Protein AF-A0A662Q650-F1 (afdb_monomer)

Solvent-accessible surface area (backbone atoms only — not comparable to full-atom values): 6170 Å² total; per-residue (Å²): 134,90,80,39,65,49,80,76,41,80,38,82,45,68,69,60,38,51,57,49,52,50,52,41,37,77,73,62,33,40,30,41,25,35,35,59,47,68,80,42,57,79,42,40,70,57,54,37,50,55,23,53,79,61,60,25,49,63,41,46,36,43,80,44,76,46,95,34,62,72,50,38,59,49,53,56,60,80,45,64,88,73,46,81,37,32,34,38,46,46,92,44,70,67,36,40,61,48,48,78,69,36,93,77,47,76,44,78,86

Radius of gyration: 14.93 Å; Cα contacts (8 Å, |Δi|>4): 173; chains: 1; bounding box: 35×28×40 Å

Foldseek 3Di:
DDAAEAQEDEDEDLVRLLVVLLVCVVVPHQEYEYEYDPVCLVVVVVSQVSNVVSRYGYWYEDEDEAPADVRVVVVLVVCVPSGPAYEYEDPDDRRVVNLVPDPSHDYYD

Mean predicted aligned error: 2.76 Å

pLDDT: mean 96.19, std 3.82, range [63.81, 98.44]

Structure (mmCIF, N/CA/C/O backbo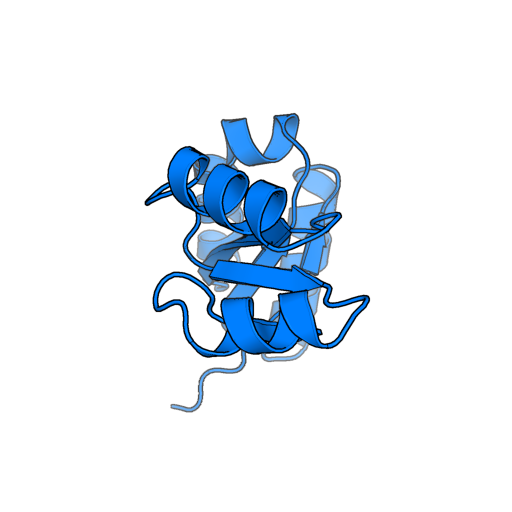ne):
data_AF-A0A662Q650-F1
#
_entry.id   AF-A0A662Q650-F1
#
loop_
_atom_site.group_PDB
_atom_site.id
_atom_site.type_symbol
_atom_site.label_atom_id
_atom_site.label_alt_id
_atom_site.label_comp_id
_atom_site.label_asym_id
_atom_site.label_entity_id
_atom_site.label_seq_id
_atom_site.pdbx_PDB_ins_code
_atom_site.Cartn_x
_atom_site.Cartn_y
_atom_site.Cartn_z
_atom_site.occupancy
_atom_site.B_iso_or_equiv
_atom_site.auth_seq_id
_atom_site.auth_comp_id
_atom_site.auth_asym_id
_atom_site.auth_atom_id
_atom_site.pdbx_PDB_model_num
ATOM 1 N N . MET A 1 1 ? -15.701 -16.253 8.391 1.00 63.81 1 MET A N 1
ATOM 2 C CA . MET A 1 1 ? -16.237 -14.887 8.190 1.00 63.81 1 MET A CA 1
ATOM 3 C C . MET A 1 1 ? -15.528 -14.282 6.986 1.00 63.81 1 MET A C 1
ATOM 5 O O . MET A 1 1 ? -14.327 -14.493 6.868 1.00 63.81 1 MET A O 1
ATOM 9 N N . ARG A 1 2 ? -16.242 -13.632 6.059 1.00 84.44 2 ARG A N 1
ATOM 10 C CA . ARG A 1 2 ? -15.610 -12.972 4.901 1.00 84.44 2 ARG A CA 1
ATOM 11 C C . ARG A 1 2 ? -14.927 -11.687 5.375 1.00 84.44 2 ARG A C 1
ATOM 13 O O . ARG A 1 2 ? -15.509 -10.971 6.183 1.00 84.44 2 ARG A O 1
ATOM 20 N N . ALA A 1 3 ? -13.712 -11.431 4.903 1.00 91.25 3 ALA A N 1
ATOM 21 C CA . ALA A 1 3 ? -12.992 -10.188 5.152 1.00 91.25 3 ALA A CA 1
ATOM 22 C C . ALA A 1 3 ? -13.118 -9.295 3.913 1.00 91.25 3 ALA A C 1
ATOM 24 O O . ALA A 1 3 ? -12.845 -9.754 2.804 1.00 91.25 3 ALA A O 1
ATOM 25 N N . PHE A 1 4 ? -13.537 -8.046 4.104 1.00 96.94 4 PHE A N 1
ATOM 26 C CA . PHE A 1 4 ? -13.611 -7.048 3.040 1.00 96.94 4 PHE A CA 1
ATOM 27 C C . PHE A 1 4 ? -12.445 -6.078 3.198 1.00 96.94 4 PHE A C 1
ATOM 29 O O . PHE A 1 4 ? -12.211 -5.550 4.288 1.00 96.94 4 PHE A O 1
ATOM 36 N N . THR A 1 5 ? -11.700 -5.869 2.117 1.00 97.31 5 THR A N 1
ATOM 37 C CA . THR A 1 5 ? -10.488 -5.050 2.110 1.00 97.31 5 THR A CA 1
ATOM 38 C C . THR A 1 5 ? -10.630 -3.962 1.065 1.00 97.31 5 THR A C 1
ATOM 40 O O . THR A 1 5 ? -10.817 -4.280 -0.109 1.00 97.31 5 THR A O 1
ATOM 43 N N . ASP A 1 6 ? -10.503 -2.702 1.474 1.00 97.38 6 ASP A N 1
ATOM 44 C CA . ASP A 1 6 ? -10.231 -1.637 0.515 1.00 97.38 6 ASP A CA 1
ATOM 45 C C . ASP A 1 6 ? -8.743 -1.704 0.158 1.00 97.38 6 ASP A C 1
ATOM 47 O O . ASP A 1 6 ? -7.868 -1.594 1.024 1.00 97.38 6 ASP A O 1
ATOM 51 N N . PHE A 1 7 ? -8.455 -1.984 -1.111 1.00 96.69 7 PHE A N 1
ATOM 52 C CA . PHE A 1 7 ? -7.102 -2.274 -1.571 1.00 96.69 7 PHE A CA 1
ATOM 53 C C . PHE A 1 7 ? -6.313 -1.020 -1.974 1.00 96.69 7 PHE A C 1
ATOM 55 O O . PHE A 1 7 ? -5.135 -1.128 -2.352 1.00 96.69 7 PHE A O 1
ATOM 62 N N . TRP A 1 8 ? -6.925 0.168 -1.916 1.00 97.19 8 TRP A N 1
ATOM 63 C CA . TRP A 1 8 ? -6.215 1.404 -2.209 1.00 97.19 8 TRP A CA 1
ATOM 64 C C . TRP A 1 8 ? -6.851 2.645 -1.574 1.00 97.19 8 TRP A C 1
ATOM 66 O O . TRP A 1 8 ? -7.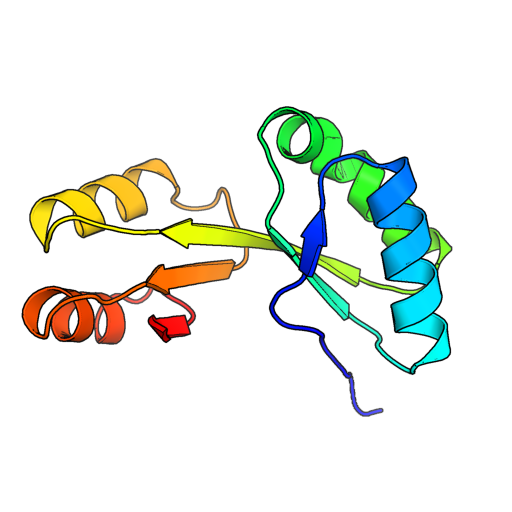653 3.349 -2.182 1.00 97.19 8 TRP A O 1
ATOM 76 N N . VAL A 1 9 ? -6.382 2.978 -0.374 1.00 97.75 9 VAL A N 1
ATOM 77 C CA . VAL A 1 9 ? -6.792 4.170 0.371 1.00 97.75 9 VAL A CA 1
ATOM 78 C C . VAL A 1 9 ? -5.625 5.146 0.449 1.00 97.75 9 VAL A C 1
ATOM 80 O O . VAL A 1 9 ? -4.544 4.792 0.915 1.00 97.75 9 VAL A O 1
ATOM 83 N N . LYS A 1 10 ? -5.839 6.387 0.008 1.00 97.44 10 LYS A N 1
ATOM 84 C CA . LYS A 1 10 ? -4.841 7.461 0.095 1.00 97.44 10 LYS A CA 1
ATOM 85 C C . LYS A 1 10 ? -5.082 8.313 1.332 1.00 97.44 10 LYS A C 1
ATOM 87 O O . LYS A 1 10 ? -6.191 8.814 1.518 1.00 97.44 10 LYS A O 1
ATOM 92 N N . VAL A 1 11 ? -4.043 8.522 2.134 1.00 96.75 11 VAL A N 1
ATOM 93 C CA . VAL A 1 11 ? -4.106 9.350 3.349 1.00 96.75 11 VAL A CA 1
ATOM 94 C C . VAL A 1 11 ? -3.028 10.430 3.335 1.00 96.75 11 VAL A C 1
ATOM 96 O O . VAL A 1 11 ? -1.915 10.206 2.855 1.00 96.75 11 VAL A O 1
ATOM 99 N N . ARG A 1 12 ? -3.364 11.617 3.846 1.00 94.81 12 ARG A N 1
ATOM 100 C CA . ARG A 1 12 ? -2.451 12.772 3.913 1.00 94.81 12 ARG A CA 1
ATOM 101 C C . ARG A 1 12 ? -1.878 12.986 5.310 1.00 94.81 12 ARG A C 1
ATOM 103 O O . ARG A 1 12 ? -0.711 13.339 5.437 1.00 94.81 12 ARG A O 1
ATOM 110 N N . ASP A 1 13 ? -2.688 12.732 6.328 1.00 96.56 13 ASP A N 1
ATOM 111 C CA . ASP A 1 13 ? -2.375 12.902 7.744 1.00 96.56 13 ASP A CA 1
ATOM 112 C C . ASP A 1 13 ? -3.183 11.891 8.583 1.00 96.56 13 ASP A C 1
ATOM 114 O O . ASP A 1 13 ? -4.039 11.172 8.055 1.00 96.56 13 ASP A O 1
ATOM 118 N N . LEU A 1 14 ? -2.868 11.787 9.878 1.00 97.19 14 LEU A N 1
ATOM 119 C CA . LEU A 1 14 ? -3.489 10.803 10.772 1.00 97.19 14 LEU A CA 1
ATOM 120 C C . LEU A 1 14 ? -4.949 11.127 11.107 1.00 97.19 14 LEU A C 1
ATOM 122 O O . LEU A 1 14 ? -5.736 10.195 11.273 1.00 97.19 14 LEU A O 1
ATOM 126 N N . ASP A 1 15 ? -5.322 12.407 11.154 1.00 96.81 15 ASP A N 1
ATOM 127 C CA . ASP A 1 15 ? -6.696 12.824 11.449 1.00 96.81 15 ASP A CA 1
ATOM 128 C C . ASP A 1 15 ? -7.620 12.410 10.299 1.00 96.81 15 ASP A C 1
ATOM 130 O O . ASP A 1 15 ? -8.619 11.716 10.497 1.00 96.81 15 ASP A O 1
ATOM 134 N N . GLN A 1 16 ? -7.216 12.716 9.062 1.00 97.25 16 GLN A N 1
ATOM 135 C CA . GLN A 1 16 ? -7.904 12.256 7.864 1.00 97.25 16 GLN A CA 1
ATOM 136 C C . GLN A 1 16 ? -7.951 10.726 7.799 1.00 97.25 16 GLN A C 1
ATOM 138 O O . GLN A 1 16 ? -8.977 10.156 7.418 1.00 97.25 16 GLN A O 1
ATOM 143 N N . ALA A 1 17 ? -6.846 10.049 8.122 1.00 97.44 17 ALA A N 1
ATOM 144 C CA . ALA A 1 17 ? -6.805 8.594 8.097 1.00 97.44 17 ALA A CA 1
ATOM 145 C C . ALA A 1 17 ? -7.817 7.995 9.085 1.00 97.44 17 ALA A C 1
ATOM 147 O O . ALA A 1 17 ? -8.570 7.101 8.704 1.00 97.44 17 ALA A O 1
ATOM 148 N N . SER A 1 18 ? -7.895 8.534 10.303 1.00 98.19 18 SER A N 1
ATOM 149 C CA . SER A 1 18 ? -8.871 8.144 11.324 1.00 98.19 18 SER A CA 1
ATOM 150 C C . SER A 1 18 ? -10.315 8.286 10.826 1.00 98.19 18 SER A C 1
ATOM 152 O O . SER A 1 18 ? -11.105 7.346 10.935 1.00 98.19 18 SER A O 1
ATOM 154 N N . ASP A 1 19 ? -10.652 9.414 10.195 1.00 98.31 19 ASP A N 1
ATOM 155 C CA . ASP A 1 19 ? -11.992 9.647 9.642 1.00 98.31 19 ASP A CA 1
ATOM 156 C C . ASP A 1 19 ? -12.351 8.669 8.513 1.00 98.31 19 ASP A C 1
ATOM 158 O O . ASP A 1 19 ? -13.494 8.209 8.411 1.00 98.31 19 ASP A O 1
ATOM 162 N N . ILE A 1 20 ? -11.392 8.360 7.633 1.00 98.31 20 ILE A N 1
ATOM 163 C CA . ILE A 1 20 ? -11.595 7.416 6.528 1.00 98.31 20 ILE A CA 1
ATOM 164 C C . ILE A 1 20 ? -11.773 5.994 7.064 1.00 98.31 20 ILE A C 1
ATOM 166 O O . ILE A 1 20 ? -12.693 5.297 6.637 1.00 98.31 20 ILE A O 1
ATOM 170 N N . LEU A 1 21 ? -10.926 5.565 8.001 1.00 98.44 21 LEU A N 1
ATOM 171 C CA . LEU A 1 21 ? -10.992 4.231 8.597 1.00 98.44 21 LEU A CA 1
ATOM 172 C C . LEU A 1 21 ? -12.332 4.013 9.314 1.00 98.44 21 LEU A C 1
ATOM 174 O O . LEU A 1 21 ? -12.982 2.987 9.104 1.00 98.44 21 LEU A O 1
ATOM 178 N N . LYS A 1 22 ? -12.833 5.017 10.038 1.00 98.31 22 LYS A N 1
ATOM 179 C CA . LYS A 1 22 ? -14.157 4.952 10.662 1.00 98.31 22 LYS A CA 1
ATOM 180 C C . LYS A 1 22 ? -15.270 4.731 9.631 1.00 98.31 22 LYS A C 1
ATOM 182 O O . LYS A 1 22 ? -16.102 3.842 9.806 1.00 98.31 22 LYS A O 1
ATOM 187 N N . LYS A 1 23 ? -15.248 5.469 8.517 1.00 98.44 23 LYS A N 1
ATOM 188 C CA . LYS A 1 23 ? -16.222 5.301 7.420 1.00 98.44 23 LYS A CA 1
ATOM 189 C C . LYS A 1 23 ? -16.117 3.931 6.757 1.00 98.44 23 LYS A C 1
ATOM 191 O O . LYS A 1 23 ? -17.133 3.296 6.495 1.00 98.44 23 LYS A O 1
ATOM 196 N N . LEU A 1 24 ? -14.903 3.438 6.512 1.00 98.19 24 LEU A N 1
ATOM 197 C CA . LEU A 1 24 ? -14.695 2.087 5.982 1.00 98.19 24 LEU A CA 1
ATOM 198 C C . LEU A 1 24 ? -15.304 1.032 6.911 1.00 98.19 24 LEU A C 1
ATOM 200 O O . LEU A 1 24 ? -15.912 0.068 6.441 1.00 98.19 24 LEU A O 1
ATOM 204 N N . ARG A 1 25 ? -15.205 1.232 8.228 1.00 97.81 25 ARG A N 1
ATOM 205 C CA . ARG A 1 25 ? -15.764 0.302 9.207 1.00 97.81 25 ARG A CA 1
ATOM 206 C C . ARG A 1 25 ? -17.287 0.292 9.151 1.00 97.81 25 ARG A C 1
ATOM 208 O O . ARG A 1 25 ? -17.880 -0.785 9.137 1.00 97.81 25 ARG A O 1
ATOM 215 N N . GLU A 1 26 ? -17.901 1.470 9.075 1.00 97.88 26 GLU A N 1
ATOM 216 C CA . GLU A 1 26 ? -19.351 1.643 8.911 1.00 97.88 26 GLU A CA 1
ATOM 217 C C . GLU A 1 26 ? -19.867 0.984 7.617 1.00 97.88 26 GLU A C 1
ATOM 219 O O . GLU A 1 26 ? -20.957 0.415 7.607 1.00 97.88 26 GLU A O 1
ATOM 224 N N . LEU A 1 27 ? -19.056 0.974 6.554 1.00 97.50 27 LEU A N 1
ATOM 225 C CA . LEU A 1 27 ? -19.349 0.295 5.284 1.00 97.50 27 LEU A CA 1
ATOM 226 C C . LEU A 1 27 ? -19.108 -1.228 5.310 1.00 97.50 27 LEU A C 1
ATOM 228 O O . LEU A 1 27 ? -19.389 -1.912 4.326 1.00 97.50 27 LEU A O 1
ATOM 232 N N . GLY A 1 28 ? -18.602 -1.779 6.416 1.00 96.88 28 GLY A N 1
ATOM 233 C CA . GLY A 1 28 ? -18.388 -3.218 6.592 1.00 96.88 28 GLY A CA 1
ATOM 234 C C . GLY A 1 28 ? -17.009 -3.730 6.171 1.00 96.88 28 GLY A C 1
ATOM 235 O O . GLY A 1 28 ? -16.800 -4.947 6.129 1.00 96.88 28 GLY A O 1
ATOM 236 N N . PHE A 1 29 ? -16.049 -2.843 5.895 1.00 98.12 29 PHE A N 1
ATOM 237 C CA . PHE A 1 29 ? -14.664 -3.249 5.674 1.00 98.12 29 PHE A CA 1
ATOM 238 C C . PHE A 1 29 ? -13.999 -3.695 6.983 1.00 98.12 29 PHE A C 1
ATOM 240 O O . PHE A 1 29 ? -14.300 -3.222 8.083 1.00 98.12 29 PHE A O 1
ATOM 247 N N . SER A 1 30 ? -13.078 -4.646 6.854 1.00 97.50 30 SER A N 1
ATOM 248 C CA . SER A 1 30 ? -12.245 -5.155 7.947 1.00 97.50 30 SER A CA 1
ATOM 249 C C . SER A 1 30 ? -10.769 -4.803 7.777 1.00 97.50 30 SER A C 1
ATOM 251 O O . SER A 1 30 ? -10.002 -4.921 8.731 1.00 97.50 30 SER A O 1
ATOM 253 N N . ASN A 1 31 ? -10.359 -4.403 6.570 1.00 98.12 31 ASN A N 1
ATOM 254 C CA . ASN A 1 31 ? -8.976 -4.069 6.256 1.00 98.12 31 ASN A CA 1
ATOM 255 C C . ASN A 1 31 ? -8.891 -2.876 5.295 1.00 98.12 31 ASN A C 1
ATOM 257 O O . ASN A 1 31 ? -9.769 -2.697 4.448 1.00 98.12 31 ASN A O 1
ATOM 261 N N . ALA A 1 32 ? -7.790 -2.132 5.374 1.00 98.38 32 ALA A N 1
ATOM 262 C CA . ALA A 1 32 ? -7.464 -1.049 4.455 1.00 98.38 32 ALA A CA 1
ATOM 263 C C . ALA A 1 32 ? -5.981 -1.088 4.062 1.00 98.38 32 ALA A C 1
ATOM 265 O O . ALA A 1 32 ? -5.093 -1.254 4.900 1.00 98.38 32 ALA A O 1
ATOM 266 N N . VAL A 1 33 ? -5.703 -0.930 2.773 1.00 98.31 33 VAL A N 1
ATOM 267 C CA . VAL A 1 33 ? -4.347 -0.874 2.224 1.00 98.31 33 VAL A CA 1
ATOM 268 C C . VAL A 1 33 ? -4.011 0.584 1.925 1.00 98.31 33 VAL A C 1
ATOM 270 O O . VAL A 1 33 ? -4.629 1.213 1.066 1.00 98.31 33 VAL A O 1
ATOM 273 N N . ILE A 1 34 ? -3.045 1.123 2.662 1.00 98.31 34 ILE A N 1
ATOM 274 C CA . ILE A 1 34 ? -2.800 2.557 2.789 1.00 98.31 34 ILE A CA 1
ATOM 275 C C . ILE A 1 34 ? -1.608 2.987 1.933 1.00 98.31 34 ILE A C 1
ATOM 277 O O . ILE A 1 34 ? -0.481 2.553 2.170 1.00 98.31 34 ILE A O 1
ATOM 281 N N . GLU A 1 35 ? -1.839 3.900 0.995 1.00 97.75 35 GLU A N 1
ATOM 282 C CA . GLU A 1 35 ? -0.793 4.732 0.397 1.00 97.75 35 GLU A CA 1
ATOM 283 C C . GLU A 1 35 ? -0.718 6.053 1.174 1.00 97.75 35 GLU A C 1
ATOM 285 O O . GLU A 1 35 ? -1.715 6.771 1.293 1.00 97.75 35 GLU A O 1
ATOM 290 N N . ALA A 1 36 ? 0.459 6.376 1.705 1.00 95.94 36 ALA A N 1
ATOM 291 C CA . ALA A 1 36 ? 0.670 7.569 2.515 1.00 95.94 36 ALA A CA 1
ATOM 292 C C . ALA A 1 36 ? 1.983 8.273 2.155 1.00 95.94 36 ALA A C 1
ATOM 294 O O . ALA A 1 36 ? 2.919 7.642 1.663 1.00 95.94 36 ALA A O 1
ATOM 295 N N . GLY A 1 37 ? 2.052 9.579 2.425 1.00 91.88 37 GLY A N 1
ATOM 296 C CA . GLY A 1 37 ? 3.297 10.348 2.337 1.00 91.88 37 GLY A CA 1
ATOM 297 C C . GLY A 1 37 ? 4.272 10.036 3.481 1.00 91.88 37 GLY A C 1
ATOM 298 O O . GLY A 1 37 ? 3.895 9.412 4.474 1.00 91.88 37 GLY A O 1
ATOM 299 N N . GLU A 1 38 ? 5.520 10.507 3.361 1.00 88.94 38 GLU A N 1
ATOM 300 C CA . GLU A 1 38 ? 6.615 10.197 4.301 1.00 88.94 38 GLU A CA 1
ATOM 301 C C . GLU A 1 38 ? 6.258 10.470 5.769 1.00 88.94 38 GLU A C 1
ATOM 303 O O . GLU A 1 38 ? 6.428 9.584 6.600 1.00 88.94 38 GLU A O 1
ATOM 308 N N . GLY A 1 39 ? 5.653 11.620 6.088 1.00 91.88 39 GLY A N 1
ATOM 309 C CA . GLY A 1 39 ? 5.311 11.963 7.477 1.00 91.88 39 GLY A CA 1
ATOM 310 C C . GLY A 1 39 ? 4.321 10.999 8.151 1.00 91.88 39 GLY A C 1
ATOM 311 O O . GLY A 1 39 ? 4.383 10.786 9.360 1.00 91.88 39 GLY A O 1
ATOM 312 N N . VAL A 1 40 ? 3.424 10.372 7.382 1.00 95.12 40 VAL A N 1
ATOM 313 C CA . VAL A 1 40 ? 2.514 9.336 7.903 1.00 95.12 40 VAL A CA 1
ATOM 314 C C . VAL A 1 40 ? 3.200 7.970 7.923 1.00 95.12 40 VAL A C 1
ATOM 316 O O . VAL A 1 40 ? 2.969 7.189 8.842 1.00 95.12 40 VAL A O 1
ATOM 319 N N . LEU A 1 41 ? 4.067 7.674 6.948 1.00 94.94 41 LEU A N 1
ATOM 320 C CA . LEU A 1 41 ? 4.842 6.429 6.919 1.00 94.94 41 LEU A CA 1
ATOM 321 C C . LEU A 1 41 ? 5.811 6.315 8.104 1.00 94.94 41 LEU A C 1
ATOM 323 O O . LEU A 1 41 ? 5.961 5.227 8.656 1.00 94.94 41 LEU A O 1
ATOM 327 N N . GLU A 1 42 ? 6.426 7.418 8.530 1.00 95.62 42 GLU A N 1
ATOM 328 C CA . GLU A 1 42 ? 7.268 7.464 9.735 1.00 95.62 42 GLU A CA 1
ATOM 329 C C . GLU A 1 42 ? 6.476 7.151 11.011 1.00 95.62 42 GLU A C 1
ATOM 331 O O . GLU A 1 42 ? 7.007 6.570 11.956 1.00 95.62 42 GLU A O 1
ATOM 336 N N . ARG A 1 43 ? 5.181 7.485 11.018 1.00 96.56 43 ARG A N 1
ATOM 337 C CA . ARG A 1 43 ? 4.246 7.256 12.127 1.00 96.56 43 ARG A CA 1
ATOM 338 C C . ARG A 1 43 ? 3.293 6.091 11.858 1.00 96.56 43 ARG A C 1
ATOM 340 O O . ARG A 1 43 ? 2.211 6.025 12.437 1.00 96.56 43 ARG A O 1
ATOM 347 N N . PHE A 1 44 ? 3.664 5.150 10.988 1.00 96.88 44 PHE A N 1
ATOM 348 C CA . PHE A 1 44 ? 2.726 4.115 10.547 1.00 96.88 44 PHE A CA 1
ATOM 349 C C . PHE A 1 44 ? 2.251 3.196 11.685 1.00 96.88 44 PHE A C 1
ATOM 351 O O . PHE A 1 44 ? 1.126 2.705 11.648 1.00 96.88 44 PHE A O 1
ATOM 358 N N . ASP A 1 45 ? 3.065 2.990 12.723 1.00 97.31 45 ASP A N 1
ATOM 359 C CA . ASP A 1 45 ? 2.652 2.217 13.902 1.00 97.31 45 ASP A CA 1
ATOM 360 C C . ASP A 1 45 ? 1.530 2.909 14.691 1.00 97.31 45 ASP A C 1
ATOM 362 O O . ASP A 1 45 ? 0.666 2.242 15.256 1.00 97.31 45 ASP A O 1
ATOM 366 N N . GLU A 1 46 ? 1.496 4.242 14.698 1.00 97.94 46 GLU A N 1
ATOM 367 C CA . GLU A 1 46 ? 0.394 5.009 15.281 1.00 97.94 46 GLU A CA 1
ATOM 368 C C . GLU A 1 46 ? -0.874 4.867 14.440 1.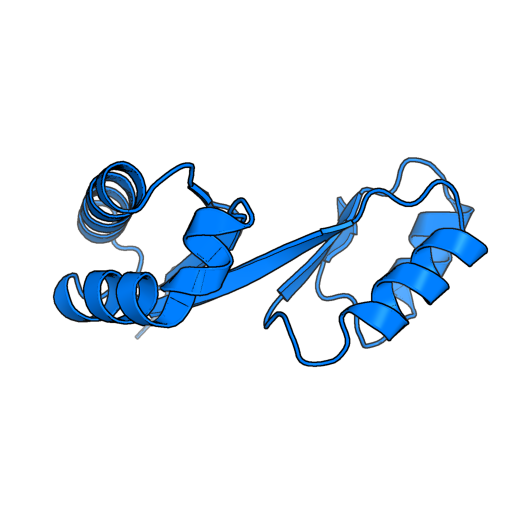00 97.94 46 GLU A C 1
ATOM 370 O O . GLU A 1 46 ? -1.935 4.558 14.977 1.00 97.94 46 GLU A O 1
ATOM 375 N N . LEU A 1 47 ? -0.750 4.972 13.112 1.00 98.06 47 LEU A N 1
ATOM 376 C CA . LEU A 1 47 ? -1.857 4.694 12.197 1.00 98.06 47 LEU A CA 1
ATOM 377 C C . LEU A 1 47 ? -2.405 3.269 12.377 1.00 98.06 47 LEU A C 1
ATOM 379 O O . LEU A 1 47 ? -3.614 3.050 12.304 1.00 98.06 47 LEU A O 1
ATOM 383 N N . ARG A 1 48 ? -1.527 2.295 12.638 1.00 98.06 48 ARG A N 1
ATOM 384 C CA . ARG A 1 48 ? -1.928 0.913 12.909 1.00 98.06 48 ARG A CA 1
ATOM 385 C C . ARG A 1 48 ? -2.764 0.794 14.176 1.00 98.06 48 ARG A C 1
ATOM 387 O O . ARG A 1 48 ? -3.802 0.141 14.124 1.00 98.06 48 ARG A O 1
ATOM 394 N N . ARG A 1 49 ? -2.370 1.469 15.259 1.00 98.44 49 ARG A N 1
ATOM 395 C CA . ARG A 1 49 ? -3.158 1.517 16.502 1.00 98.44 49 ARG A CA 1
ATOM 396 C C . ARG A 1 49 ? -4.525 2.162 16.283 1.00 98.44 49 ARG A C 1
ATOM 398 O O . ARG A 1 49 ? -5.522 1.576 16.686 1.00 98.44 49 ARG A O 1
ATOM 405 N N . ILE A 1 50 ? -4.582 3.288 15.564 1.00 98.19 50 ILE A N 1
ATOM 406 C CA . ILE A 1 50 ? -5.849 3.952 15.202 1.00 98.19 50 ILE A CA 1
ATOM 407 C C . ILE A 1 50 ? -6.770 2.982 14.450 1.00 98.19 50 ILE A C 1
ATOM 409 O O . ILE A 1 50 ? -7.950 2.860 14.773 1.00 98.19 50 ILE A O 1
ATOM 413 N N . GLY A 1 51 ? -6.233 2.259 13.464 1.00 98.06 51 GLY A N 1
ATOM 414 C CA . GLY A 1 51 ? -6.989 1.236 12.745 1.00 98.06 51 GLY A CA 1
ATOM 415 C C . GLY A 1 51 ? -7.511 0.138 13.670 1.00 98.06 51 GLY A C 1
ATOM 416 O O . GLY A 1 51 ? -8.700 -0.175 13.638 1.00 98.06 51 GLY A O 1
ATOM 417 N N . GLU A 1 52 ? -6.652 -0.428 14.519 1.00 97.88 52 GLU A N 1
ATOM 418 C CA . GLU A 1 52 ? -7.016 -1.497 15.454 1.00 97.88 52 GLU A CA 1
ATOM 419 C C . GLU A 1 52 ? -8.115 -1.067 16.436 1.00 97.88 52 GLU A C 1
ATOM 421 O O . GLU A 1 52 ? -9.084 -1.808 16.617 1.00 97.88 52 GLU A O 1
ATOM 426 N N . GLU A 1 53 ? -8.026 0.144 16.993 1.00 98.19 53 GLU A N 1
ATOM 427 C CA . GLU A 1 53 ? -9.047 0.741 17.867 1.00 98.19 53 GLU A CA 1
ATOM 428 C C . GLU A 1 53 ? -10.405 0.886 17.164 1.00 98.19 53 GLU A C 1
ATOM 430 O O . GLU A 1 53 ? -11.458 0.713 17.780 1.00 98.19 53 GLU A O 1
ATOM 435 N N . GLN A 1 54 ? -10.396 1.140 15.854 1.00 97.81 54 GLN A N 1
ATOM 436 C CA . GLN A 1 54 ? -11.598 1.242 15.023 1.00 97.81 54 GLN A CA 1
ATOM 437 C C . GLN A 1 54 ? -12.041 -0.100 14.415 1.00 97.81 54 GLN A C 1
ATOM 439 O O . GLN A 1 54 ? -13.050 -0.171 13.708 1.00 97.81 54 GLN A O 1
ATOM 444 N N . GLY A 1 55 ? -11.313 -1.187 14.680 1.00 97.31 55 GLY A N 1
ATOM 445 C CA . GLY A 1 55 ? -11.609 -2.513 14.143 1.00 97.31 55 GLY A CA 1
ATOM 446 C C . GLY A 1 55 ? -11.253 -2.697 12.662 1.00 97.31 55 GLY A C 1
ATOM 447 O O . GLY A 1 55 ? -11.871 -3.531 11.995 1.00 97.31 55 GLY A O 1
ATOM 448 N N . ILE A 1 56 ? -10.272 -1.947 12.148 1.00 98.00 56 ILE A N 1
ATOM 449 C CA . ILE A 1 56 ? -9.697 -2.096 10.803 1.00 98.00 56 ILE A CA 1
ATOM 450 C C . ILE A 1 56 ? -8.203 -2.408 10.872 1.00 98.00 56 ILE A C 1
ATOM 452 O O . ILE A 1 56 ? -7.409 -1.652 11.420 1.00 98.00 56 ILE A O 1
ATOM 456 N N . LYS A 1 57 ? -7.778 -3.482 10.205 1.00 98.19 57 LYS A N 1
ATOM 457 C CA . LYS A 1 57 ? -6.346 -3.747 10.004 1.00 98.19 57 LYS A CA 1
ATOM 458 C C . LYS A 1 57 ? -5.807 -2.923 8.842 1.00 98.19 57 LYS A C 1
ATOM 460 O O . LYS A 1 57 ? -6.383 -2.938 7.754 1.00 98.19 57 LYS A O 1
ATOM 465 N N . VAL A 1 58 ? -4.678 -2.256 9.049 1.00 98.19 58 VAL A N 1
ATOM 466 C CA . VAL A 1 58 ? -4.041 -1.419 8.023 1.00 98.19 58 VAL A CA 1
ATOM 467 C C . VAL A 1 58 ? -2.717 -2.009 7.540 1.00 98.19 58 VAL A C 1
ATOM 469 O O . VAL A 1 58 ? -1.944 -2.567 8.320 1.00 98.19 58 VAL A O 1
ATOM 472 N N . TYR A 1 59 ? -2.447 -1.858 6.245 1.00 98.06 59 TYR A N 1
ATOM 473 C CA . TYR A 1 59 ? -1.256 -2.382 5.565 1.00 98.06 59 TYR A CA 1
ATOM 474 C C . TYR A 1 59 ? -0.578 -1.272 4.759 1.00 98.06 59 TYR A C 1
ATOM 476 O O . TYR A 1 59 ? -1.284 -0.457 4.164 1.00 98.06 59 TYR A O 1
ATOM 484 N N . ARG A 1 60 ? 0.761 -1.218 4.702 1.00 97.69 60 ARG A N 1
ATOM 485 C CA . ARG A 1 60 ? 1.464 -0.207 3.895 1.00 97.69 60 ARG A CA 1
ATOM 486 C C . ARG A 1 60 ? 1.458 -0.612 2.432 1.00 97.69 60 ARG A C 1
ATOM 488 O O . ARG A 1 60 ? 1.830 -1.735 2.087 1.00 97.69 60 ARG A O 1
ATOM 495 N N . LYS A 1 61 ? 1.111 0.343 1.577 1.00 97.69 61 LYS A N 1
ATOM 496 C CA . LYS A 1 61 ? 1.155 0.241 0.123 1.00 97.69 61 LYS A CA 1
ATOM 497 C C . LYS A 1 61 ? 2.212 1.181 -0.427 1.00 97.69 61 LYS A C 1
ATOM 499 O O . LYS A 1 61 ? 2.225 2.364 -0.097 1.00 97.69 61 LYS A O 1
ATOM 504 N N . LEU A 1 62 ? 3.041 0.667 -1.324 1.00 97.56 62 LEU A N 1
ATOM 505 C CA . LEU A 1 62 ? 3.866 1.476 -2.208 1.00 97.56 62 LEU A CA 1
ATOM 506 C C . LEU A 1 62 ? 3.301 1.407 -3.622 1.00 97.56 62 LEU A C 1
ATOM 508 O O . LEU A 1 62 ? 3.112 0.318 -4.161 1.00 97.56 62 LEU A O 1
ATOM 512 N N . VAL A 1 63 ? 3.07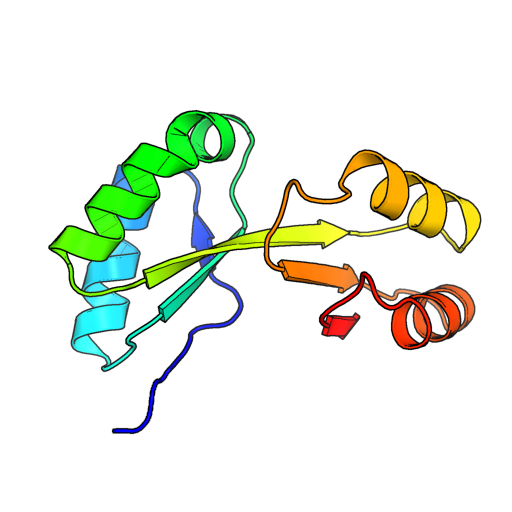8 2.564 -4.237 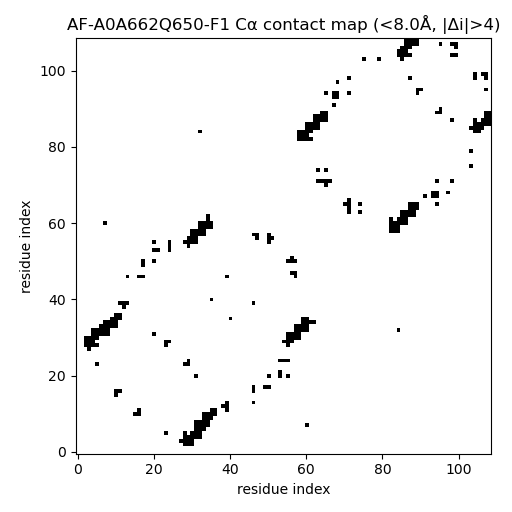1.00 97.38 63 VAL A N 1
ATOM 513 C CA . VAL A 1 63 ? 2.726 2.666 -5.654 1.00 97.38 63 VAL A CA 1
ATOM 514 C C . VAL A 1 63 ? 3.961 3.135 -6.416 1.00 97.38 63 VAL A C 1
ATOM 516 O O . VAL A 1 63 ? 4.469 4.231 -6.195 1.00 97.38 63 VAL A O 1
ATOM 519 N N . LEU A 1 64 ? 4.482 2.284 -7.296 1.00 97.19 64 LEU A N 1
ATOM 520 C CA . LEU A 1 64 ? 5.639 2.580 -8.132 1.00 97.19 64 LEU A CA 1
ATOM 521 C C . LEU A 1 64 ? 5.189 3.013 -9.520 1.00 97.19 64 LEU A C 1
ATOM 523 O O . LEU A 1 64 ? 4.408 2.320 -10.166 1.00 97.19 64 LEU A O 1
ATOM 527 N N . LYS A 1 65 ? 5.770 4.108 -10.010 1.00 96.75 65 LYS A N 1
ATOM 528 C CA . LYS A 1 65 ? 5.626 4.572 -11.390 1.00 96.75 65 LYS A CA 1
ATOM 529 C C . LYS A 1 65 ? 6.997 4.590 -12.080 1.00 96.75 65 LYS A C 1
ATOM 531 O O . LYS A 1 65 ? 7.673 5.614 -12.061 1.00 96.75 65 LYS A O 1
ATOM 536 N N . PRO A 1 66 ? 7.488 3.441 -12.572 1.00 96.06 66 PRO A N 1
ATOM 537 C CA . PRO A 1 66 ? 8.818 3.350 -13.157 1.00 96.06 66 PRO A CA 1
ATOM 538 C C . PRO A 1 66 ? 8.836 3.808 -14.622 1.00 96.06 66 PRO A C 1
ATOM 540 O O . PRO A 1 66 ? 8.005 3.383 -15.417 1.00 96.06 66 PRO A O 1
ATOM 543 N N . ASP A 1 67 ? 9.882 4.536 -15.017 1.00 93.56 67 ASP A N 1
ATOM 544 C CA . ASP A 1 67 ? 10.114 4.899 -16.431 1.00 93.56 67 ASP A CA 1
ATOM 545 C C . ASP A 1 67 ? 10.463 3.697 -17.340 1.00 93.56 67 ASP A C 1
ATOM 547 O O . ASP A 1 67 ? 10.565 3.827 -18.556 1.00 93.56 67 ASP A O 1
ATOM 551 N N . GLY A 1 68 ? 10.697 2.512 -16.763 1.00 93.50 68 GLY A N 1
ATOM 552 C CA . GLY A 1 68 ? 11.019 1.289 -17.493 1.00 93.50 68 GLY A CA 1
ATOM 553 C C . GLY A 1 68 ? 11.587 0.187 -16.598 1.00 93.50 68 GLY A C 1
ATOM 554 O O . GLY A 1 68 ? 11.633 0.286 -15.368 1.00 93.50 68 GLY A O 1
ATOM 555 N N . ARG A 1 69 ? 12.101 -0.884 -17.211 1.00 94.38 69 ARG A N 1
ATOM 556 C CA . ARG A 1 69 ? 12.604 -2.064 -16.486 1.00 94.38 69 ARG A CA 1
ATOM 557 C C . ARG A 1 69 ? 13.685 -1.741 -15.449 1.00 94.38 69 ARG A C 1
ATOM 559 O O . ARG A 1 69 ? 13.654 -2.260 -14.331 1.00 94.38 69 ARG A O 1
ATOM 566 N N . LYS A 1 70 ? 14.682 -0.926 -15.813 1.00 95.31 70 LYS A N 1
ATOM 567 C CA . LYS A 1 70 ? 15.824 -0.628 -14.926 1.00 95.31 70 LYS A CA 1
ATOM 568 C C . LYS A 1 70 ? 15.395 0.164 -13.687 1.00 95.31 70 LYS A C 1
ATOM 570 O O . LYS A 1 70 ? 15.900 -0.126 -12.600 1.00 95.31 70 LYS A O 1
ATOM 575 N N . SER A 1 71 ? 14.490 1.132 -13.839 1.00 96.44 71 SER A N 1
ATOM 576 C CA . SER A 1 71 ? 13.964 1.919 -12.718 1.00 96.44 71 SER A CA 1
ATOM 577 C C . SER A 1 71 ? 13.066 1.063 -11.826 1.00 96.44 71 SER A C 1
ATOM 579 O O . SER A 1 71 ? 13.276 1.065 -10.615 1.00 96.44 71 SER A O 1
ATOM 581 N N . LEU A 1 72 ? 12.197 0.216 -12.396 1.00 97.12 72 LEU A N 1
ATOM 582 C CA . LEU A 1 72 ? 11.380 -0.731 -11.627 1.00 97.12 72 LEU A CA 1
ATOM 583 C C . LEU A 1 72 ? 12.238 -1.639 -10.735 1.00 97.12 72 LEU A C 1
ATOM 585 O O . LEU A 1 72 ? 12.065 -1.671 -9.518 1.00 97.12 72 LEU A O 1
ATOM 589 N N . LEU A 1 73 ? 13.218 -2.341 -11.314 1.00 96.62 73 LEU A N 1
ATOM 590 C CA . LEU A 1 73 ? 14.067 -3.272 -10.559 1.00 96.62 73 LEU A CA 1
ATOM 591 C C . LEU A 1 73 ? 14.899 -2.572 -9.475 1.00 96.62 73 LEU A C 1
ATOM 593 O O . LEU A 1 73 ? 15.204 -3.179 -8.444 1.00 96.62 73 LEU A O 1
ATOM 597 N N . ARG A 1 74 ? 15.287 -1.309 -9.699 1.00 97.19 74 ARG A N 1
ATOM 598 C CA . ARG A 1 74 ? 15.951 -0.478 -8.688 1.00 97.19 74 ARG A CA 1
ATOM 599 C C . ARG A 1 74 ? 14.993 -0.180 -7.534 1.00 97.19 74 ARG A C 1
ATOM 601 O O . ARG A 1 74 ? 15.336 -0.497 -6.398 1.00 97.19 74 ARG A O 1
ATOM 608 N N . SER A 1 75 ? 13.796 0.326 -7.821 1.00 97.38 75 SER A N 1
ATOM 609 C CA . SER A 1 75 ? 12.790 0.660 -6.808 1.00 97.38 75 SER A CA 1
ATOM 610 C C . SER A 1 75 ? 12.353 -0.553 -5.984 1.00 97.38 75 SER A C 1
ATOM 612 O O . SER A 1 75 ? 12.269 -0.458 -4.760 1.00 97.38 75 SER A O 1
ATOM 614 N N . LEU A 1 76 ? 12.172 -1.720 -6.612 1.00 97.06 76 LEU A N 1
ATOM 615 C CA . LEU A 1 76 ? 11.835 -2.964 -5.907 1.00 97.06 76 LEU A CA 1
ATOM 616 C C . 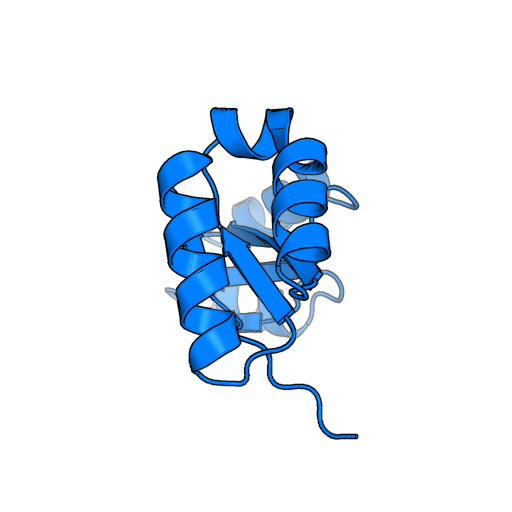LEU A 1 76 ? 12.951 -3.447 -4.970 1.00 97.06 76 LEU A C 1
ATOM 618 O O . LEU A 1 76 ? 12.677 -4.073 -3.949 1.00 97.06 76 LEU A O 1
ATOM 622 N N . ARG A 1 77 ? 14.227 -3.204 -5.302 1.00 95.94 77 ARG A N 1
ATOM 623 C CA . ARG A 1 77 ? 15.346 -3.548 -4.406 1.00 95.94 77 ARG A CA 1
ATOM 624 C C . ARG A 1 77 ? 15.400 -2.618 -3.200 1.00 95.94 77 ARG A C 1
ATOM 626 O O . ARG A 1 77 ? 15.529 -3.106 -2.083 1.00 95.94 77 ARG A O 1
ATOM 633 N N . SER A 1 78 ? 15.252 -1.313 -3.415 1.00 96.12 78 SER A N 1
ATOM 634 C CA . SER A 1 78 ? 15.341 -0.306 -2.348 1.00 96.12 78 SER A CA 1
ATOM 635 C C . SER A 1 78 ? 14.196 -0.367 -1.328 1.00 96.12 78 SER A C 1
ATOM 637 O O . SER A 1 78 ? 14.331 0.164 -0.223 1.00 96.12 78 SER A O 1
ATOM 639 N N . ASN A 1 79 ? 13.080 -1.010 -1.688 1.00 95.38 79 ASN A N 1
ATOM 640 C CA . ASN A 1 79 ? 11.875 -1.111 -0.861 1.00 95.38 79 ASN A CA 1
ATOM 641 C C . ASN A 1 79 ? 11.581 -2.529 -0.352 1.00 95.38 79 ASN A C 1
ATOM 643 O O . ASN A 1 79 ? 10.518 -2.775 0.217 1.00 95.38 79 ASN A O 1
ATOM 647 N N . ARG A 1 80 ? 12.523 -3.468 -0.522 1.00 90.06 80 ARG A N 1
ATOM 648 C CA . ARG A 1 80 ? 12.358 -4.853 -0.069 1.00 90.06 80 ARG A CA 1
ATOM 649 C C . ARG A 1 80 ? 12.080 -4.901 1.438 1.00 90.06 80 ARG A C 1
ATOM 651 O O . ARG A 1 80 ? 12.901 -4.445 2.226 1.00 90.06 80 ARG A O 1
ATOM 658 N N . GLY A 1 81 ? 10.939 -5.479 1.814 1.00 90.31 81 GLY A N 1
ATOM 659 C CA . GLY A 1 81 ? 10.534 -5.667 3.212 1.00 90.31 81 GLY A CA 1
ATOM 660 C C . GLY A 1 81 ? 10.049 -4.405 3.934 1.00 90.31 81 GLY A C 1
ATOM 661 O O . GLY A 1 81 ? 9.785 -4.478 5.129 1.00 90.31 81 GLY A O 1
ATOM 662 N N . LYS A 1 82 ? 9.931 -3.259 3.245 1.00 94.69 82 LYS A N 1
ATOM 663 C CA . LYS A 1 82 ? 9.435 -2.006 3.847 1.00 94.69 82 LYS A CA 1
ATOM 664 C C . LYS A 1 82 ? 7.918 -1.852 3.765 1.00 94.69 82 LYS A C 1
ATOM 666 O O . LYS A 1 82 ? 7.325 -1.200 4.617 1.00 94.69 82 LYS A O 1
ATOM 671 N N . PHE A 1 83 ? 7.316 -2.434 2.734 1.00 97.31 83 PHE A N 1
ATOM 672 C CA . PHE A 1 83 ? 5.890 -2.349 2.449 1.00 97.31 83 PHE A CA 1
ATOM 673 C C . PHE A 1 83 ? 5.306 -3.752 2.389 1.00 97.31 83 PHE A C 1
ATOM 675 O O . PHE A 1 83 ? 5.961 -4.669 1.889 1.00 97.31 83 PHE A O 1
ATOM 682 N N . GLU A 1 84 ? 4.091 -3.906 2.905 1.00 97.06 84 GLU A N 1
ATOM 683 C CA . GLU A 1 84 ? 3.337 -5.149 2.797 1.00 97.06 84 GLU A CA 1
ATOM 684 C C . GLU A 1 84 ? 2.771 -5.352 1.386 1.00 97.06 84 GLU A C 1
ATOM 686 O O . GLU A 1 84 ? 2.646 -6.495 0.968 1.00 97.06 84 GLU A O 1
ATOM 691 N N . ILE A 1 85 ? 2.447 -4.266 0.671 1.00 97.88 85 ILE A N 1
ATOM 692 C CA . ILE A 1 85 ? 1.873 -4.299 -0.680 1.00 97.88 85 ILE A CA 1
ATOM 693 C C . ILE A 1 85 ? 2.647 -3.362 -1.613 1.00 97.88 85 ILE A C 1
ATOM 695 O O . ILE A 1 85 ? 2.856 -2.187 -1.305 1.00 97.88 85 ILE A O 1
ATOM 699 N N . ILE A 1 86 ? 3.015 -3.848 -2.795 1.00 98.12 86 ILE A N 1
ATOM 700 C CA . ILE A 1 86 ? 3.619 -3.076 -3.879 1.00 98.12 86 ILE A CA 1
ATOM 701 C C . ILE A 1 86 ? 2.728 -3.158 -5.121 1.00 98.12 86 ILE A C 1
ATOM 703 O O . ILE A 1 86 ? 2.492 -4.226 -5.688 1.00 98.12 86 ILE A O 1
ATOM 707 N N . THR A 1 87 ? 2.270 -1.997 -5.579 1.00 98.00 87 THR A N 1
ATOM 708 C CA . THR A 1 87 ? 1.546 -1.824 -6.841 1.00 98.00 87 THR A CA 1
ATOM 709 C C . THR A 1 87 ? 2.445 -1.143 -7.864 1.00 98.00 87 THR A C 1
ATOM 711 O O . THR A 1 87 ? 3.122 -0.170 -7.536 1.00 98.00 87 THR A O 1
ATOM 714 N N . VAL A 1 88 ? 2.437 -1.612 -9.111 1.00 98.12 88 VAL A N 1
ATOM 715 C CA . VAL A 1 88 ? 3.163 -0.964 -10.213 1.00 98.12 88 VAL A CA 1
ATOM 716 C C . VAL A 1 88 ? 2.173 -0.367 -11.209 1.00 98.12 88 VAL A C 1
ATOM 718 O O . VAL A 1 88 ? 1.359 -1.094 -11.772 1.00 98.12 88 VAL A O 1
ATOM 721 N N . LEU A 1 89 ? 2.279 0.943 -11.441 1.00 97.19 89 LEU A N 1
ATOM 722 C CA . LEU A 1 89 ? 1.610 1.636 -12.541 1.00 97.19 89 LEU A CA 1
ATOM 723 C C . LEU A 1 89 ? 2.380 1.359 -13.836 1.00 97.19 89 LEU A C 1
ATOM 725 O O . LEU A 1 89 ? 3.550 1.734 -13.964 1.00 97.19 89 LEU A O 1
ATOM 729 N N . CYS A 1 90 ? 1.742 0.683 -14.783 1.00 95.75 90 CYS A N 1
ATOM 730 C CA . CYS A 1 90 ? 2.371 0.186 -15.997 1.00 95.75 90 CYS A CA 1
ATOM 731 C C . CYS A 1 90 ? 1.984 1.040 -17.210 1.00 95.75 90 CYS A C 1
ATOM 733 O O . CYS A 1 90 ? 0.991 0.781 -17.877 1.00 95.75 90 CYS A O 1
ATOM 735 N N . GLU A 1 91 ? 2.814 2.024 -17.561 1.00 94.50 91 GLU A N 1
ATOM 736 C CA . GLU A 1 91 ? 2.565 2.885 -18.735 1.00 94.50 91 GLU A CA 1
ATOM 737 C C . GLU A 1 91 ? 3.055 2.280 -20.065 1.00 94.50 91 GLU A C 1
ATOM 739 O O . GLU A 1 91 ? 2.850 2.856 -21.130 1.00 94.50 91 GLU A O 1
ATOM 744 N N . ASN A 1 92 ? 3.716 1.117 -20.029 1.00 93.69 92 ASN A N 1
ATOM 745 C CA . ASN A 1 92 ? 4.148 0.397 -21.225 1.00 93.69 92 ASN A CA 1
ATOM 746 C C . ASN A 1 92 ? 4.204 -1.127 -21.008 1.00 93.69 92 ASN A C 1
ATOM 748 O O . ASN A 1 92 ? 4.272 -1.621 -19.878 1.00 93.69 92 ASN A O 1
ATOM 752 N N . LEU A 1 93 ? 4.207 -1.872 -22.120 1.00 94.81 93 LEU A N 1
ATOM 753 C CA . LEU A 1 93 ? 4.190 -3.338 -22.126 1.00 94.81 93 LEU A CA 1
ATOM 754 C C . LEU A 1 93 ? 5.436 -3.955 -21.473 1.00 94.81 93 LEU A C 1
ATOM 756 O O . LEU A 1 93 ? 5.326 -4.964 -20.779 1.00 94.81 93 LEU A O 1
ATOM 760 N N . GLU A 1 94 ? 6.619 -3.366 -21.667 1.00 94.25 94 GLU A N 1
ATOM 761 C CA . GLU A 1 94 ? 7.856 -3.892 -21.077 1.00 94.25 94 GLU A CA 1
ATOM 762 C C . GLU A 1 94 ? 7.787 -3.873 -19.544 1.00 94.25 94 GLU A C 1
ATOM 764 O O . GLU A 1 94 ? 8.058 -4.889 -18.899 1.00 94.25 94 GLU A O 1
ATOM 769 N N . THR A 1 95 ? 7.369 -2.747 -18.961 1.00 95.75 95 THR A N 1
ATOM 770 C CA . THR A 1 95 ? 7.156 -2.604 -17.519 1.00 95.75 95 THR A CA 1
ATOM 771 C C . THR A 1 95 ? 6.118 -3.604 -17.018 1.00 95.75 95 THR A C 1
ATOM 773 O O . THR A 1 95 ? 6.394 -4.297 -16.038 1.00 95.75 95 THR A O 1
ATOM 776 N N . ALA A 1 96 ? 4.982 -3.756 -17.710 1.00 96.75 96 ALA A N 1
ATOM 777 C CA . ALA A 1 96 ? 3.942 -4.708 -17.322 1.00 96.75 96 ALA A CA 1
ATOM 778 C C . ALA A 1 96 ? 4.465 -6.154 -17.281 1.00 96.75 96 ALA A C 1
ATOM 780 O O . ALA A 1 96 ? 4.271 -6.862 -16.294 1.00 96.75 96 ALA A O 1
ATOM 781 N N . LEU A 1 97 ? 5.204 -6.585 -18.312 1.00 96.88 97 LEU A N 1
ATOM 782 C CA . LEU A 1 97 ? 5.768 -7.939 -18.393 1.00 96.88 97 LEU A CA 1
ATOM 783 C C . LEU A 1 97 ? 6.829 -8.217 -17.324 1.00 96.88 97 LEU A C 1
ATOM 785 O O . LEU A 1 97 ? 7.044 -9.371 -16.943 1.00 96.88 97 LEU A O 1
ATOM 789 N N . VAL A 1 98 ? 7.568 -7.195 -16.894 1.00 96.81 98 VAL A N 1
ATOM 790 C CA . VAL A 1 98 ? 8.541 -7.330 -15.804 1.00 96.81 98 VAL A CA 1
ATOM 791 C C . VAL A 1 98 ? 7.816 -7.401 -14.470 1.00 96.81 98 VAL A C 1
ATOM 793 O O . VAL A 1 98 ? 8.078 -8.320 -13.702 1.00 96.81 98 VAL A O 1
ATOM 796 N N . ALA A 1 99 ? 6.891 -6.477 -14.220 1.00 97.56 99 ALA A N 1
ATOM 797 C CA . ALA A 1 99 ? 6.150 -6.400 -12.972 1.00 97.56 99 ALA A CA 1
ATOM 798 C C . ALA A 1 99 ? 5.289 -7.655 -12.734 1.00 97.56 99 ALA A C 1
ATOM 800 O O . ALA A 1 99 ? 5.335 -8.211 -11.645 1.00 97.56 99 ALA A O 1
ATOM 801 N N . ALA A 1 100 ? 4.621 -8.185 -13.765 1.00 97.50 100 ALA A N 1
ATOM 802 C CA . ALA A 1 100 ? 3.815 -9.408 -13.677 1.00 97.50 100 ALA A CA 1
ATOM 803 C C . ALA A 1 100 ? 4.614 -10.681 -13.339 1.00 97.50 100 ALA A C 1
ATOM 805 O O . ALA A 1 100 ? 4.036 -11.669 -12.894 1.00 97.50 100 ALA A O 1
ATOM 806 N N . ARG A 1 101 ? 5.931 -10.688 -13.585 1.00 96.69 101 ARG A N 1
ATOM 807 C CA . AR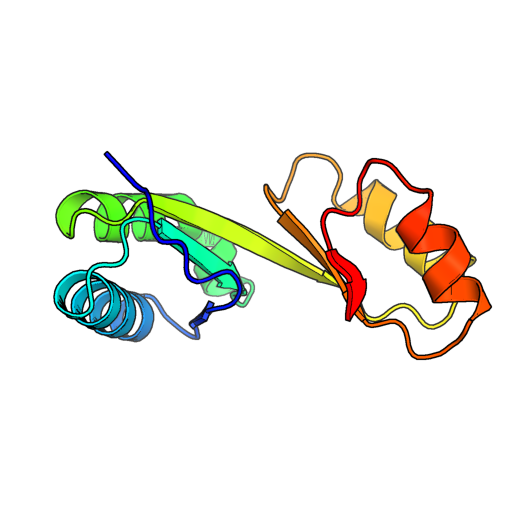G A 1 101 ? 6.812 -11.840 -13.317 1.00 96.69 101 ARG A CA 1
ATOM 808 C C . ARG A 1 101 ? 7.646 -11.684 -12.051 1.00 96.69 101 ARG A C 1
ATOM 810 O O . ARG A 1 101 ? 8.309 -12.637 -11.648 1.00 96.69 101 ARG A O 1
ATOM 817 N N . ASP A 1 102 ? 7.681 -10.494 -11.462 1.00 96.44 102 ASP A N 1
ATOM 818 C CA . ASP A 1 102 ? 8.500 -10.225 -10.288 1.00 96.44 102 ASP A CA 1
ATOM 819 C C . ASP A 1 102 ? 7.708 -10.542 -9.018 1.00 96.44 102 ASP A C 1
ATOM 821 O O . ASP A 1 102 ? 6.696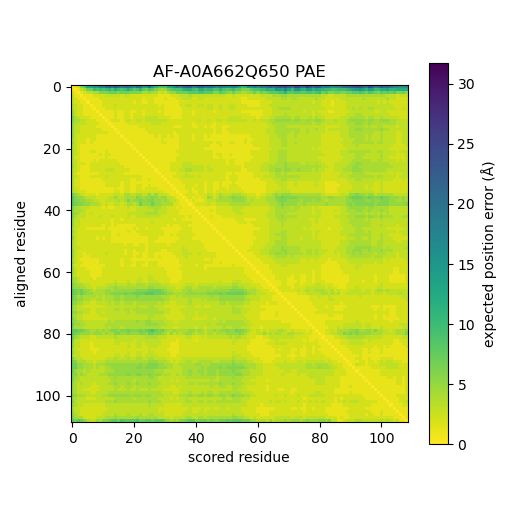 -9.913 -8.731 1.00 96.44 102 ASP A O 1
ATOM 825 N N . SER A 1 103 ? 8.192 -11.496 -8.224 1.00 95.06 103 SER A N 1
ATOM 826 C CA . SER A 1 103 ? 7.497 -11.989 -7.026 1.00 95.06 103 SER A CA 1
ATOM 827 C C . SER A 1 103 ? 7.360 -10.963 -5.894 1.00 95.06 103 SER A C 1
ATOM 829 O O . SER A 1 103 ? 6.832 -11.293 -4.839 1.00 95.06 103 SER A O 1
ATOM 831 N N . ARG A 1 104 ? 7.925 -9.761 -6.051 1.00 96.00 104 ARG A N 1
ATOM 832 C CA . ARG A 1 104 ? 7.805 -8.653 -5.092 1.00 96.00 104 ARG A CA 1
ATOM 833 C C . ARG A 1 104 ? 6.660 -7.701 -5.432 1.00 96.00 104 ARG A C 1
ATOM 835 O O . ARG A 1 104 ? 6.465 -6.745 -4.694 1.00 96.00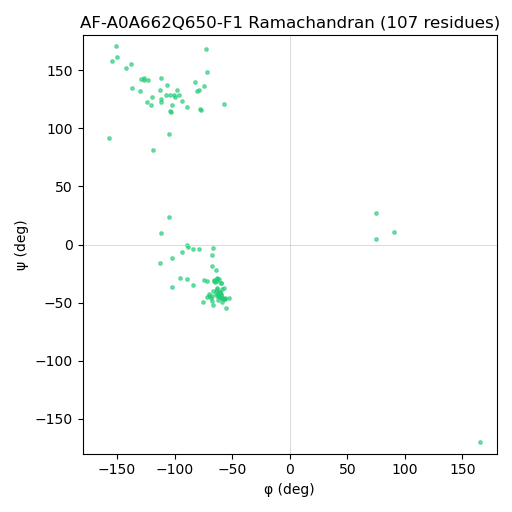 104 ARG A O 1
ATOM 842 N N . VAL A 1 105 ? 6.000 -7.885 -6.573 1.00 97.75 105 VAL A N 1
ATOM 843 C CA . VAL A 1 105 ? 4.875 -7.058 -7.011 1.00 97.75 105 VAL A CA 1
ATOM 844 C C . VAL A 1 105 ? 3.579 -7.793 -6.699 1.00 97.75 105 VAL A C 1
ATOM 846 O O . VAL A 1 105 ? 3.397 -8.932 -7.117 1.00 97.75 105 VAL A O 1
ATOM 849 N N . ASP A 1 106 ? 2.670 -7.121 -6.000 1.00 97.25 106 ASP A N 1
ATOM 850 C CA . ASP A 1 106 ? 1.391 -7.699 -5.581 1.00 97.25 106 ASP A CA 1
ATOM 851 C C . ASP A 1 106 ? 0.259 -7.367 -6.556 1.00 97.25 106 ASP A C 1
ATOM 853 O O . ASP A 1 106 ? -0.711 -8.111 -6.681 1.00 97.25 106 ASP A O 1
ATOM 857 N N . SER A 1 107 ? 0.346 -6.221 -7.238 1.00 97.00 107 SER A N 1
ATOM 858 C CA . SER A 1 107 ? -0.688 -5.767 -8.175 1.00 97.00 107 SER A CA 1
ATOM 859 C C . SER A 1 107 ? -0.145 -4.838 -9.256 1.00 97.00 107 SER A C 1
ATOM 861 O O . SER A 1 107 ? 0.887 -4.182 -9.097 1.00 97.00 107 SER A O 1
ATOM 863 N N . LEU A 1 108 ? -0.883 -4.775 -10.360 1.00 96.31 108 LEU A N 1
ATOM 864 C CA . LEU A 1 108 ? -0.579 -3.987 -11.548 1.00 96.31 108 LEU A CA 1
ATOM 865 C C . LEU A 1 108 ? -1.790 -3.115 -11.866 1.00 96.31 108 LEU A C 1
ATOM 867 O O . LEU A 1 108 ? -2.922 -3.579 -11.709 1.00 96.31 108 LEU A O 1
ATOM 871 N N . ILE A 1 109 ? -1.543 -1.884 -12.305 1.00 93.62 109 ILE A N 1
ATOM 872 C CA . ILE A 1 109 ? -2.563 -0.948 -12.795 1.00 93.62 109 ILE A CA 1
ATOM 873 C C . ILE A 1 109 ? -2.089 -0.372 -14.120 1.00 93.62 109 ILE A C 1
ATOM 875 O O . ILE A 1 109 ? -0.878 -0.055 -14.209 1.00 93.62 109 ILE A O 1
#

Secondary structure (DSSP, 8-state):
----EEEEEEESSHHHHHHHHHHHHHTT--EEEEEE-HHHHTTHHHHHHHHHHTT-EEEEEEEE--SSHHHHHHHHHHTTTT-SEEEE--SSHHHHHHHTT-TT--EE-

Sequence (109 aa):
MRAFTDFWVKVRDLDQASDILKKLRELGFSNAVIEAGEGVLERFDELRRIGEEQGIKVYRKLVLKPDGRKSLLRSLRSNRGKFEIITVLCENLETALVAARDSRVDSLI

Nearest PDB structures (foldseek):
  4hnc-assembly1_B  TM=5.541E-01  e=6.250E-02  Pseudomonas putida
  1u5j-assembly1_A-2  TM=5.765E-01  e=1.748E-01  Propionibacterium freudenreichii subsp. shermanii
  5jp6-assembly1_A  TM=5.426E-01  e=2.411E-01  Bdellovibrio bacteriovorus HD100
  7bkf-assembly1_A  TM=4.905E-01  e=2.261E-01  Bacillus anthracis
  7uek-assembly1_A  TM=4.307E-01  e=3.326E-01  synthetic construct